Protein AF-A0A8B6HGL7-F1 (afdb_monomer)

Sequence (159 aa):
MIKRLKWQWTLYNISVGSAPIVAILYWVIAYDGTGYNFINVNTHGVNAAFILLDTFITRMPVRLLHVYQSSLLGFTYVIFTIIYWSFGGLNQFGQPYIYTVLNYGQSPKKAFIYVMAICFIVCPLIHSFVFFLYRFRVFIHRYLTTMDKREALVHNRDK

Mean predicted aligned error: 4.55 Å

Organism: Mytilus galloprovincialis (NCBI:txid29158)

Solvent-accessible surface area (backbone atoms only — not comparable to full-atom values): 8810 Å² total; per-residue (Å²): 131,61,72,68,60,54,53,54,47,51,53,47,44,25,47,58,35,36,36,52,52,53,22,48,48,37,70,74,69,65,56,82,81,75,77,87,50,70,67,58,45,44,70,21,53,51,45,23,50,51,44,56,50,45,53,69,73,50,90,74,83,70,58,74,90,48,46,59,54,21,43,50,54,51,50,54,49,51,54,46,53,54,52,42,41,77,74,70,38,57,30,101,82,72,40,72,28,85,43,82,71,52,23,50,86,82,36,48,69,56,23,51,52,51,52,51,45,41,60,71,45,49,41,50,51,52,29,47,51,51,31,50,53,37,50,49,48,54,48,52,53,54,52,51,57,50,49,56,53,50,54,54,54,51,60,63,69,80,105

InterPro domains:
  IPR049352 Rolling stone [PF21534] (4-144)

Secondary structure (DSSP, 8-state):
--HHHHHHHHHHHHHHHHHHHHHHIIIIII--S----HHHIIIIIIHHHHHHHHHHHS-PPP-GGGHHHHHHHHHHHHHHHHHHHHTT---TTS-S-SSGGG-TTT-HHHHHHHHHHIIIIIHHHHHHHHHHHHHHHHHHHHHHHHHHHHHHHHHTT--

Foldseek 3Di:
DPPVVVVVLLVLQLQLLAQQLQLCCCVPPVDPVPDDDPCNCCSRVVSNVVSLVCLLVDPRAQDLVSLVSNLVVLVVVLVVQVVCLVVQHADPVRHSGPGPQCPCVVCVPSNVVVNCCCNPPVSSVSSVVSNVSNVVSVVVVVVVVVVVVVVVVVVVVVD

Structure (mmCIF, N/CA/C/O backbone):
data_AF-A0A8B6HGL7-F1
#
_entry.id   AF-A0A8B6HGL7-F1
#
loop_
_atom_site.group_PDB
_atom_site.id
_atom_site.type_symbol
_atom_site.label_atom_id
_atom_site.label_alt_id
_atom_site.label_comp_id
_atom_site.label_asym_id
_atom_site.label_entity_id
_atom_site.label_seq_id
_atom_site.pdbx_PDB_ins_code
_atom_site.Cartn_x
_atom_site.Cartn_y
_atom_site.Cartn_z
_atom_site.occupancy
_atom_site.B_iso_or_equiv
_atom_site.auth_seq_id
_atom_site.auth_comp_id
_atom_site.auth_asym_id
_atom_site.auth_atom_id
_atom_site.pdbx_PDB_model_num
ATOM 1 N N . MET A 1 1 ? 2.541 -18.265 -20.364 1.00 59.59 1 MET A N 1
ATOM 2 C CA . MET A 1 1 ? 3.182 -17.899 -19.076 1.00 59.59 1 MET A CA 1
ATOM 3 C C . MET A 1 1 ? 3.006 -19.054 -18.100 1.00 59.59 1 MET A C 1
ATOM 5 O O . MET A 1 1 ? 1.869 -19.430 -17.831 1.00 59.59 1 MET A O 1
ATOM 9 N N . ILE A 1 2 ? 4.111 -19.638 -17.631 1.00 79.88 2 ILE A N 1
ATOM 10 C CA . ILE A 1 2 ? 4.143 -20.784 -16.704 1.00 79.88 2 ILE A CA 1
ATOM 11 C C . ILE A 1 2 ? 3.329 -20.453 -15.438 1.00 79.88 2 ILE A C 1
ATOM 13 O O . ILE A 1 2 ? 3.438 -19.344 -14.918 1.00 79.88 2 ILE A O 1
ATOM 17 N N . LYS A 1 3 ? 2.513 -21.391 -14.930 1.00 75.75 3 LYS A N 1
ATOM 18 C CA . LYS A 1 3 ? 1.590 -21.185 -13.787 1.00 75.75 3 LYS A CA 1
ATOM 19 C C . LYS A 1 3 ? 2.270 -20.559 -12.556 1.00 75.75 3 LYS A C 1
ATOM 21 O O . LYS A 1 3 ? 1.681 -19.700 -11.910 1.00 75.75 3 LYS A O 1
ATOM 26 N N . ARG A 1 4 ? 3.527 -20.929 -12.281 1.00 81.94 4 ARG A N 1
ATOM 27 C CA . ARG A 1 4 ? 4.348 -20.376 -11.184 1.00 81.94 4 ARG A CA 1
ATOM 28 C C . ARG A 1 4 ? 4.595 -18.867 -11.318 1.00 81.94 4 ARG A C 1
ATOM 30 O O . ARG A 1 4 ? 4.466 -18.144 -10.340 1.00 81.94 4 ARG A O 1
ATOM 37 N N . LEU A 1 5 ? 4.847 -18.382 -12.536 1.00 88.25 5 LEU A N 1
ATOM 38 C CA . LEU A 1 5 ? 5.078 -16.956 -12.800 1.00 88.25 5 LEU A CA 1
ATOM 39 C C . LEU A 1 5 ? 3.816 -16.114 -12.576 1.00 88.25 5 LEU A C 1
ATOM 41 O O . LEU A 1 5 ? 3.917 -14.966 -12.159 1.00 88.25 5 LEU A O 1
ATOM 45 N N . LYS A 1 6 ? 2.626 -16.685 -12.813 1.00 89.12 6 LYS A N 1
ATOM 46 C CA . LYS A 1 6 ? 1.355 -15.999 -12.533 1.00 89.12 6 LYS A CA 1
ATOM 47 C C . LYS A 1 6 ? 1.168 -15.776 -11.034 1.00 89.12 6 LYS A C 1
ATOM 49 O O . LYS A 1 6 ? 0.856 -14.665 -10.633 1.00 89.12 6 LYS A O 1
ATOM 54 N N . TRP A 1 7 ? 1.420 -16.803 -10.222 1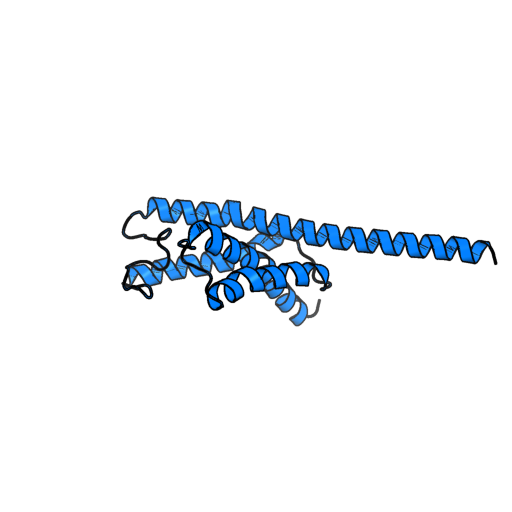.00 93.62 7 TRP A N 1
ATOM 55 C CA . TRP A 1 7 ? 1.332 -16.691 -8.764 1.00 93.62 7 TRP A CA 1
ATOM 56 C C . TRP A 1 7 ? 2.356 -15.722 -8.190 1.00 93.62 7 TRP A C 1
ATOM 58 O O . TRP A 1 7 ? 1.986 -14.852 -7.409 1.00 93.62 7 TRP A O 1
ATOM 68 N N . GLN A 1 8 ? 3.613 -15.811 -8.631 1.00 94.56 8 GLN A N 1
ATOM 69 C CA . GLN A 1 8 ? 4.646 -14.856 -8.231 1.00 94.56 8 GLN A CA 1
ATOM 70 C C . GLN A 1 8 ? 4.241 -13.418 -8.573 1.00 94.56 8 GLN A C 1
ATOM 72 O O . GLN A 1 8 ? 4.434 -12.514 -7.769 1.00 94.56 8 GLN A O 1
ATOM 77 N N . TRP A 1 9 ? 3.643 -13.201 -9.745 1.00 95.31 9 TRP A N 1
ATOM 78 C CA . TRP A 1 9 ? 3.180 -11.878 -10.143 1.00 95.31 9 TRP A CA 1
ATOM 79 C C . TRP A 1 9 ? 1.994 -11.375 -9.330 1.00 95.31 9 TRP A C 1
ATOM 81 O O . TRP A 1 9 ? 1.982 -10.208 -8.950 1.00 95.31 9 TRP A O 1
ATOM 91 N N . THR A 1 10 ? 1.029 -12.238 -9.021 1.00 95.31 10 THR A N 1
ATOM 92 C CA . THR A 1 10 ? -0.075 -11.883 -8.127 1.00 95.31 10 THR A CA 1
ATOM 93 C C . THR A 1 10 ? 0.437 -11.512 -6.738 1.00 95.31 10 THR A C 1
ATOM 95 O O . THR A 1 10 ? 0.060 -10.467 -6.223 1.00 95.31 10 THR A O 1
ATOM 98 N N . LEU A 1 11 ? 1.336 -12.312 -6.157 1.00 95.19 11 LEU A N 1
ATOM 99 C CA . LEU A 1 11 ? 1.936 -12.007 -4.855 1.00 95.19 11 LEU A CA 1
ATOM 100 C C . LEU A 1 11 ? 2.713 -10.689 -4.892 1.00 95.19 11 LEU A C 1
ATOM 102 O O . LEU A 1 11 ? 2.521 -9.849 -4.023 1.00 95.19 11 LEU A O 1
ATOM 106 N N . TYR A 1 12 ? 3.503 -10.466 -5.944 1.00 95.81 12 TYR A N 1
ATOM 107 C CA . TYR A 1 12 ? 4.205 -9.204 -6.156 1.00 95.81 12 TYR A CA 1
ATOM 108 C C . TYR A 1 12 ? 3.242 -8.010 -6.214 1.00 95.81 12 TYR A C 1
ATOM 110 O O . TYR A 1 12 ? 3.440 -7.036 -5.497 1.00 95.81 12 TYR A O 1
ATOM 118 N N . ASN A 1 13 ? 2.169 -8.090 -7.009 1.00 96.00 13 ASN A N 1
ATOM 119 C CA . ASN A 1 13 ? 1.159 -7.029 -7.099 1.00 96.00 13 ASN A CA 1
ATOM 120 C C . ASN A 1 13 ? 0.471 -6.763 -5.748 1.00 96.00 13 ASN A C 1
ATOM 122 O O . ASN A 1 13 ? 0.191 -5.611 -5.423 1.00 96.00 13 ASN A O 1
ATOM 126 N N . ILE A 1 14 ? 0.207 -7.812 -4.960 1.00 95.94 14 ILE A N 1
ATOM 127 C CA . ILE A 1 14 ? -0.326 -7.668 -3.601 1.00 95.94 14 ILE A CA 1
ATOM 128 C C . ILE A 1 14 ? 0.680 -6.916 -2.729 1.00 95.94 14 ILE A C 1
ATOM 130 O O . ILE A 1 14 ? 0.288 -5.944 -2.094 1.00 95.94 14 ILE A O 1
ATOM 134 N N . SER A 1 15 ? 1.956 -7.311 -2.728 1.00 95.81 15 SER A N 1
ATOM 135 C CA . SER A 1 15 ? 3.008 -6.679 -1.922 1.00 95.81 15 SER A CA 1
ATOM 136 C C . SER A 1 15 ? 3.228 -5.210 -2.285 1.00 95.81 15 SER A C 1
ATOM 138 O O . SER A 1 15 ? 3.203 -4.358 -1.399 1.00 95.81 15 SER A O 1
ATOM 140 N N . VAL A 1 16 ? 3.380 -4.892 -3.578 1.00 95.50 16 VAL A N 1
ATOM 141 C CA . VAL A 1 16 ? 3.551 -3.501 -4.040 1.00 95.50 16 VAL A CA 1
ATOM 142 C C . VAL A 1 16 ? 2.328 -2.636 -3.774 1.00 95.50 16 VAL A C 1
ATOM 144 O O . VAL A 1 16 ? 2.462 -1.440 -3.528 1.00 95.50 16 VAL A O 1
ATOM 147 N N . GLY A 1 17 ? 1.141 -3.242 -3.790 1.00 93.25 17 GLY A N 1
ATOM 148 C CA . GLY A 1 17 ? -0.102 -2.555 -3.490 1.00 93.25 17 GLY A CA 1
ATOM 149 C C . GLY A 1 17 ? -0.390 -2.420 -1.996 1.00 93.25 17 GLY A C 1
ATOM 15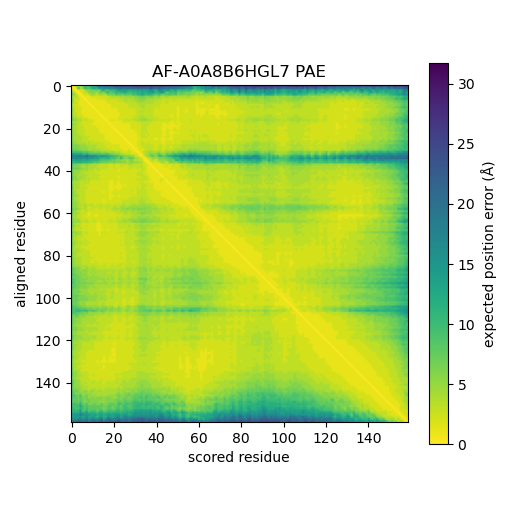0 O O . GLY A 1 17 ? -1.144 -1.528 -1.643 1.00 93.25 17 GLY A O 1
ATOM 151 N N . SER A 1 18 ? 0.156 -3.265 -1.114 1.00 94.94 18 SER A N 1
ATOM 152 C CA . SER A 1 18 ? -0.203 -3.281 0.314 1.00 94.94 18 SER A CA 1
ATOM 153 C C . SER A 1 18 ? 0.863 -2.688 1.233 1.00 94.94 18 SER A C 1
ATOM 155 O O . SER A 1 18 ? 0.506 -1.950 2.148 1.00 94.94 18 SER A O 1
ATOM 157 N N . ALA A 1 19 ? 2.155 -2.943 1.003 1.00 96.62 19 ALA A N 1
ATOM 158 C CA . ALA A 1 19 ? 3.203 -2.525 1.939 1.00 96.62 19 ALA A CA 1
ATOM 159 C C . ALA A 1 19 ? 3.284 -0.994 2.116 1.00 96.62 19 ALA A C 1
ATOM 161 O O . ALA A 1 19 ? 3.277 -0.540 3.263 1.00 96.62 19 ALA A O 1
ATOM 162 N N . PRO A 1 20 ? 3.261 -0.168 1.046 1.00 96.56 20 PRO A N 1
ATOM 163 C CA . PRO A 1 20 ? 3.261 1.284 1.212 1.00 96.56 20 PRO A CA 1
ATOM 164 C C . PRO A 1 20 ? 1.965 1.803 1.854 1.00 96.56 20 PRO A C 1
ATOM 166 O O . PRO A 1 20 ? 2.005 2.755 2.628 1.00 96.56 20 PRO A O 1
ATOM 169 N N . ILE A 1 21 ? 0.821 1.156 1.588 1.00 95.12 21 ILE A N 1
ATOM 170 C CA . ILE A 1 21 ? -0.461 1.510 2.217 1.00 95.12 21 ILE A CA 1
ATOM 171 C C . ILE A 1 21 ? -0.389 1.268 3.719 1.00 95.12 21 ILE A C 1
ATOM 173 O O . ILE A 1 21 ? -0.675 2.175 4.490 1.00 95.12 21 ILE A O 1
ATOM 177 N N . VAL A 1 22 ? 0.020 0.071 4.145 1.00 94.25 22 VAL A N 1
ATOM 178 C CA . VAL A 1 22 ? 0.123 -0.284 5.566 1.00 94.25 22 VAL A CA 1
ATOM 179 C C . VAL A 1 22 ? 1.112 0.633 6.287 1.00 94.25 22 VAL A C 1
ATOM 181 O O . VAL A 1 22 ? 0.854 1.023 7.423 1.00 94.25 22 VAL A O 1
ATOM 184 N N . ALA A 1 23 ? 2.202 1.033 5.628 1.00 96.12 23 ALA A N 1
ATOM 185 C CA . ALA A 1 23 ? 3.125 2.013 6.184 1.00 96.12 23 ALA A CA 1
ATOM 186 C C . ALA A 1 23 ? 2.460 3.377 6.412 1.00 96.12 23 ALA A C 1
ATOM 188 O O . ALA A 1 23 ? 2.572 3.931 7.502 1.00 96.12 23 ALA A O 1
ATOM 189 N N . ILE A 1 24 ? 1.727 3.894 5.423 1.00 94.56 24 ILE A N 1
ATOM 190 C CA . ILE A 1 24 ? 1.001 5.165 5.547 1.00 94.56 24 ILE A CA 1
ATOM 191 C C . ILE A 1 24 ? -0.075 5.073 6.628 1.00 94.56 24 ILE A C 1
ATOM 193 O O . ILE A 1 24 ? -0.154 5.952 7.478 1.00 94.56 24 ILE A O 1
ATOM 197 N N . LEU A 1 25 ? -0.880 4.007 6.638 1.00 93.00 25 LEU A N 1
ATOM 198 C CA . LEU A 1 25 ? -1.916 3.812 7.652 1.00 93.00 25 LEU A CA 1
ATOM 199 C C . LEU A 1 25 ? -1.312 3.779 9.057 1.00 93.00 25 LEU A C 1
ATOM 201 O O . LEU A 1 25 ? -1.849 4.409 9.963 1.00 93.00 25 LEU A O 1
ATOM 205 N N . TYR A 1 26 ? -0.177 3.106 9.239 1.00 93.19 26 TYR A N 1
ATOM 206 C CA . TYR A 1 26 ? 0.502 3.119 10.525 1.00 93.19 26 TYR A CA 1
ATOM 207 C C . TYR A 1 26 ? 0.982 4.529 10.894 1.00 93.19 26 TYR A C 1
ATOM 209 O O . TYR A 1 26 ? 0.525 5.078 11.889 1.00 93.19 26 TYR A O 1
ATOM 217 N N . TRP A 1 27 ? 1.844 5.148 10.082 1.00 93.50 27 TRP A N 1
ATOM 218 C CA . TRP A 1 27 ? 2.499 6.411 10.448 1.00 93.50 27 TRP A CA 1
ATOM 219 C C . TRP A 1 27 ? 1.563 7.624 10.486 1.00 93.50 27 TRP A C 1
ATOM 221 O O . TRP A 1 27 ? 1.848 8.573 11.209 1.00 93.50 27 TRP A O 1
ATOM 231 N N . VAL A 1 28 ? 0.466 7.609 9.723 1.00 92.69 28 VAL A N 1
ATOM 232 C CA . VAL A 1 28 ? -0.486 8.731 9.648 1.00 92.69 28 VAL A CA 1
ATOM 233 C C . VAL A 1 28 ? -1.678 8.546 10.585 1.00 92.69 28 VAL A C 1
ATOM 235 O O . VAL A 1 28 ? -2.207 9.537 11.080 1.00 92.69 28 VAL A O 1
ATOM 238 N N . ILE A 1 29 ? -2.136 7.309 10.806 1.00 90.38 29 ILE A N 1
ATOM 239 C CA . ILE A 1 29 ? -3.395 7.051 11.523 1.00 90.38 29 ILE A CA 1
ATOM 240 C C . ILE A 1 29 ? -3.168 6.374 12.875 1.00 90.38 29 ILE A C 1
ATOM 242 O O . ILE A 1 29 ? -3.818 6.750 13.846 1.00 90.38 29 ILE A O 1
ATOM 246 N N . ALA A 1 30 ? -2.310 5.354 12.941 1.00 89.19 30 ALA A N 1
ATOM 247 C CA . ALA A 1 30 ? -2.171 4.533 14.146 1.00 89.19 30 ALA A CA 1
ATOM 248 C C . ALA A 1 30 ? -1.016 4.951 15.067 1.00 89.19 30 ALA A C 1
ATOM 250 O O . ALA A 1 30 ? -1.047 4.613 16.247 1.00 89.19 30 ALA A O 1
ATOM 251 N N . TYR A 1 31 ? -0.004 5.649 14.552 1.00 90.56 31 TYR A N 1
ATOM 252 C CA . TYR A 1 31 ? 1.134 6.096 15.343 1.00 90.56 31 TYR A CA 1
ATOM 253 C C . TYR A 1 31 ? 0.687 7.122 16.387 1.00 90.56 31 TYR A C 1
ATOM 255 O O . TYR A 1 31 ? 0.090 8.146 16.064 1.00 90.56 31 TYR A O 1
ATOM 263 N N . ASP A 1 32 ? 0.997 6.838 17.646 1.00 85.75 32 ASP A N 1
ATOM 264 C CA . ASP A 1 32 ? 0.583 7.627 18.808 1.00 85.75 32 ASP A CA 1
ATOM 265 C C . ASP A 1 32 ? 1.583 8.734 19.183 1.00 85.75 32 ASP A C 1
ATOM 267 O O . ASP A 1 32 ? 1.397 9.433 20.177 1.00 85.75 32 ASP A O 1
ATOM 271 N N . GLY A 1 33 ? 2.650 8.912 18.396 1.00 84.06 33 GLY A N 1
ATOM 272 C CA . GLY A 1 33 ? 3.702 9.889 18.679 1.00 84.06 33 GLY A CA 1
ATOM 273 C C . GLY A 1 33 ? 4.726 9.427 19.719 1.00 84.06 33 GLY A C 1
ATOM 274 O O . GLY A 1 33 ? 5.679 10.161 19.987 1.00 84.06 33 GLY A O 1
ATOM 275 N N . THR A 1 34 ? 4.565 8.236 20.305 1.00 80.25 34 THR A N 1
ATOM 276 C CA . THR A 1 34 ? 5.404 7.770 21.413 1.00 80.25 34 THR A CA 1
ATOM 277 C C . THR A 1 34 ? 6.620 6.990 20.919 1.00 80.25 34 THR A C 1
ATOM 279 O O . THR A 1 34 ? 6.614 5.772 20.784 1.00 80.25 34 THR A O 1
ATOM 282 N N . GLY A 1 35 ? 7.719 7.706 20.675 1.00 82.56 35 GLY A N 1
ATOM 283 C CA . GLY A 1 35 ? 9.019 7.106 20.360 1.00 82.56 35 GLY A CA 1
ATOM 284 C C . GLY A 1 35 ? 9.038 6.178 19.133 1.00 82.56 35 GLY A C 1
ATOM 285 O O . GLY A 1 35 ? 8.042 5.897 18.475 1.00 82.56 35 GLY A O 1
ATOM 286 N N . TYR A 1 36 ? 10.223 5.675 18.796 1.00 86.12 36 TYR A N 1
ATOM 287 C CA . TYR A 1 36 ? 10.388 4.751 17.675 1.00 86.12 36 TYR A CA 1
ATOM 288 C C . TYR A 1 36 ? 10.700 3.355 18.199 1.00 86.12 36 TYR A C 1
ATOM 290 O O . TYR A 1 36 ? 11.762 3.116 18.770 1.00 86.12 36 TYR A O 1
ATOM 298 N N . ASN A 1 37 ? 9.781 2.417 17.980 1.00 88.88 37 ASN A N 1
ATOM 299 C CA . ASN A 1 37 ? 10.021 1.005 18.247 1.00 88.88 37 ASN A CA 1
ATOM 300 C C . ASN A 1 37 ? 10.581 0.323 16.989 1.00 88.88 37 ASN A C 1
ATOM 302 O O . ASN A 1 37 ? 10.030 0.487 15.897 1.00 88.88 37 ASN A O 1
ATOM 306 N N . PHE A 1 38 ? 11.639 -0.481 17.145 1.00 92.44 38 PHE A N 1
ATOM 307 C CA . PHE A 1 38 ? 12.248 -1.248 16.054 1.00 92.44 38 PHE A CA 1
ATOM 308 C C . PHE A 1 38 ? 11.228 -2.089 15.272 1.00 92.44 38 PHE A C 1
ATOM 310 O O . PHE A 1 38 ? 11.254 -2.088 14.044 1.00 92.44 38 PHE A O 1
ATOM 317 N N . ILE A 1 39 ? 10.298 -2.760 15.959 1.00 91.75 39 ILE A N 1
ATOM 318 C CA . ILE A 1 39 ? 9.262 -3.593 15.333 1.00 91.75 39 ILE A CA 1
ATOM 319 C C . ILE A 1 39 ? 8.387 -2.744 14.412 1.00 91.75 39 ILE A C 1
ATOM 321 O O . ILE A 1 39 ? 8.132 -3.144 13.277 1.00 91.75 39 ILE A O 1
ATOM 325 N N . ASN A 1 40 ? 7.984 -1.556 14.858 1.00 91.31 40 ASN A N 1
ATOM 326 C CA . ASN A 1 40 ? 7.122 -0.669 14.081 1.00 91.31 40 ASN A CA 1
ATOM 327 C C . ASN A 1 40 ? 7.874 -0.085 12.877 1.00 91.31 40 ASN A C 1
ATOM 329 O O . ASN A 1 40 ? 7.370 -0.103 11.753 1.00 91.31 40 ASN A O 1
ATOM 333 N N . VAL A 1 41 ? 9.118 0.357 13.081 1.00 94.44 41 VAL A N 1
ATOM 334 C CA . VAL A 1 41 ? 9.975 0.859 11.996 1.00 94.44 41 VAL A CA 1
ATOM 335 C C . VAL A 1 41 ? 10.234 -0.224 10.952 1.00 94.44 41 VAL A C 1
ATOM 337 O O . VAL A 1 41 ? 10.108 0.040 9.756 1.00 94.44 41 VAL A O 1
ATOM 340 N N . ASN A 1 42 ? 10.536 -1.448 11.382 1.00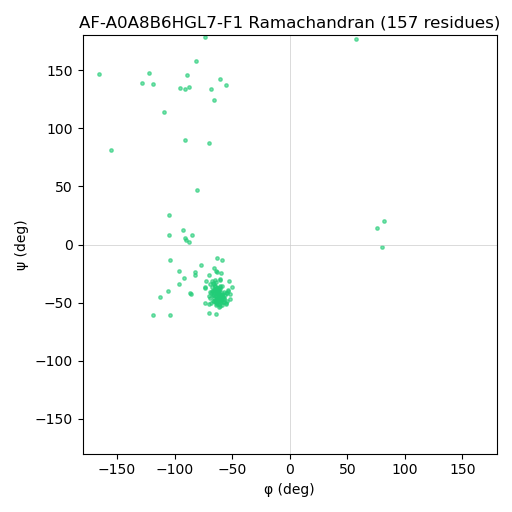 95.62 42 ASN A N 1
ATOM 341 C CA . ASN A 1 42 ? 10.810 -2.558 10.481 1.00 95.62 42 ASN A CA 1
ATOM 342 C C . ASN A 1 42 ? 9.553 -2.999 9.707 1.00 95.62 42 ASN A C 1
ATOM 344 O O . ASN A 1 42 ? 9.563 -3.077 8.479 1.00 95.62 42 ASN A O 1
ATOM 348 N N . THR A 1 43 ? 8.448 -3.234 10.421 1.00 92.69 43 THR A N 1
ATOM 349 C CA . THR A 1 43 ? 7.197 -3.770 9.852 1.00 92.69 43 THR A CA 1
ATOM 350 C C . THR A 1 43 ? 6.541 -2.806 8.865 1.00 92.69 43 THR A C 1
ATOM 352 O O . THR A 1 43 ? 5.949 -3.245 7.875 1.00 92.69 43 THR A O 1
ATOM 355 N N . HIS A 1 44 ? 6.663 -1.499 9.110 1.00 94.56 44 HIS A N 1
ATOM 356 C CA . HIS A 1 44 ? 6.020 -0.464 8.305 1.00 94.56 44 HIS A CA 1
ATOM 357 C C . HIS A 1 44 ? 7.014 0.239 7.376 1.00 94.56 44 HIS A C 1
ATOM 359 O O . HIS A 1 44 ? 6.871 0.173 6.157 1.00 94.56 44 HIS A O 1
ATOM 365 N N . GLY A 1 45 ? 8.038 0.890 7.932 1.00 95.00 45 GLY A N 1
ATOM 366 C CA . GLY A 1 45 ? 8.981 1.709 7.167 1.00 95.00 45 GLY A CA 1
ATOM 367 C C . GLY A 1 45 ? 9.908 0.887 6.272 1.00 95.00 45 GLY A C 1
ATOM 368 O O . GLY A 1 45 ? 9.898 1.050 5.052 1.00 95.00 45 GLY A O 1
ATOM 369 N N . VAL A 1 46 ? 10.685 -0.020 6.871 1.00 96.62 46 VAL A N 1
ATOM 370 C CA . VAL A 1 46 ? 11.678 -0.833 6.145 1.00 96.62 46 VAL A CA 1
ATOM 371 C C . VAL A 1 46 ? 10.998 -1.745 5.122 1.00 96.62 46 VAL A C 1
ATOM 373 O O . VAL A 1 46 ? 11.444 -1.823 3.980 1.00 96.62 46 VAL A O 1
ATOM 376 N N . ASN A 1 47 ? 9.876 -2.369 5.486 1.00 96.38 47 ASN A N 1
ATOM 377 C CA . ASN A 1 47 ? 9.058 -3.167 4.571 1.00 96.38 47 ASN A CA 1
ATOM 378 C C . ASN A 1 47 ? 8.617 -2.372 3.324 1.00 96.38 47 ASN A C 1
ATOM 380 O O . ASN A 1 47 ? 8.857 -2.801 2.195 1.00 96.38 47 ASN A O 1
ATOM 384 N N . ALA A 1 48 ? 8.034 -1.180 3.504 1.00 97.00 48 ALA A N 1
ATOM 385 C CA . ALA A 1 48 ? 7.638 -0.343 2.373 1.00 97.00 48 ALA A CA 1
ATOM 386 C C . ALA A 1 48 ? 8.843 0.083 1.521 1.00 97.00 48 ALA A C 1
ATOM 388 O O . ALA A 1 48 ? 8.766 0.027 0.294 1.00 97.00 48 ALA A O 1
ATOM 389 N N . ALA A 1 49 ? 9.967 0.445 2.147 1.00 96.94 49 ALA A N 1
ATOM 390 C CA . ALA A 1 49 ? 11.193 0.794 1.434 1.00 96.94 49 ALA A CA 1
ATOM 391 C C . ALA A 1 49 ? 11.706 -0.371 0.573 1.00 96.94 49 ALA A C 1
ATOM 393 O O . ALA A 1 49 ? 12.006 -0.169 -0.605 1.00 96.94 49 ALA A O 1
ATOM 394 N N . PHE A 1 50 ? 11.738 -1.594 1.111 1.00 96.62 50 PHE A N 1
ATOM 395 C CA . PHE A 1 50 ? 12.139 -2.777 0.349 1.00 96.62 50 PHE A CA 1
ATOM 396 C C . PHE A 1 50 ? 11.246 -3.015 -0.863 1.00 96.62 50 PHE A C 1
ATOM 398 O O . PHE A 1 50 ? 11.757 -3.265 -1.948 1.00 96.62 50 PHE A O 1
ATOM 405 N N . ILE A 1 51 ? 9.931 -2.882 -0.715 1.00 96.25 51 ILE A N 1
ATOM 406 C CA . ILE A 1 51 ? 8.985 -3.077 -1.818 1.00 96.25 51 ILE A CA 1
ATOM 407 C C . ILE A 1 51 ? 9.115 -1.991 -2.901 1.00 96.25 51 ILE A C 1
ATOM 409 O O . ILE A 1 51 ? 9.014 -2.278 -4.102 1.00 96.25 51 ILE A O 1
ATOM 413 N N . LEU A 1 52 ? 9.389 -0.744 -2.508 1.00 95.81 52 LEU A N 1
ATOM 414 C CA . LEU A 1 52 ? 9.677 0.328 -3.462 1.00 95.81 52 LEU A CA 1
ATOM 415 C C . LEU A 1 52 ? 10.995 0.071 -4.204 1.00 95.81 52 LEU A C 1
ATOM 417 O O . LEU A 1 52 ? 11.026 0.199 -5.425 1.00 95.81 52 LEU A O 1
ATOM 421 N N . LEU A 1 53 ? 12.051 -0.367 -3.511 1.00 96.75 53 LEU A N 1
ATOM 422 C CA . LEU A 1 53 ? 13.328 -0.750 -4.128 1.00 96.75 53 LEU A CA 1
ATOM 423 C C . LEU A 1 53 ? 13.184 -1.964 -5.057 1.00 96.75 53 LEU A C 1
ATOM 425 O O . LEU A 1 53 ? 13.714 -1.961 -6.168 1.00 96.75 53 LEU A O 1
ATOM 429 N N . ASP A 1 54 ? 12.408 -2.969 -4.657 1.00 95.56 54 ASP A N 1
ATOM 430 C CA . ASP A 1 54 ? 12.120 -4.161 -5.459 1.00 95.56 54 ASP A CA 1
ATOM 431 C C . ASP A 1 54 ? 11.423 -3.799 -6.784 1.00 95.56 54 ASP A C 1
ATOM 433 O O . ASP A 1 54 ? 11.666 -4.401 -7.836 1.00 95.56 54 ASP A O 1
ATOM 437 N N . THR A 1 55 ? 10.635 -2.717 -6.780 1.00 95.94 55 THR A N 1
ATOM 438 C CA . THR A 1 55 ? 10.045 -2.143 -7.998 1.00 95.94 55 THR A CA 1
ATOM 439 C C . THR A 1 55 ? 11.098 -1.605 -8.970 1.00 95.94 55 THR A C 1
ATOM 441 O O . THR A 1 55 ? 10.825 -1.561 -10.165 1.00 95.94 55 THR A O 1
ATOM 444 N N . PHE A 1 56 ? 12.312 -1.265 -8.536 1.00 95.94 56 PHE A N 1
ATOM 445 C CA . PHE A 1 56 ? 13.414 -0.871 -9.427 1.00 95.94 56 PHE A CA 1
ATOM 446 C C . PHE A 1 56 ? 14.303 -2.041 -9.858 1.00 95.94 56 PHE A C 1
ATOM 448 O O . PHE A 1 56 ? 14.845 -2.012 -10.961 1.00 95.94 56 PHE A O 1
ATOM 455 N N . ILE A 1 57 ? 14.421 -3.076 -9.027 1.00 94.19 57 ILE A N 1
ATOM 456 C CA . ILE A 1 57 ? 15.351 -4.192 -9.246 1.00 94.19 57 ILE A CA 1
ATOM 457 C C . ILE A 1 57 ? 14.723 -5.288 -10.118 1.00 94.19 57 ILE A C 1
ATOM 459 O O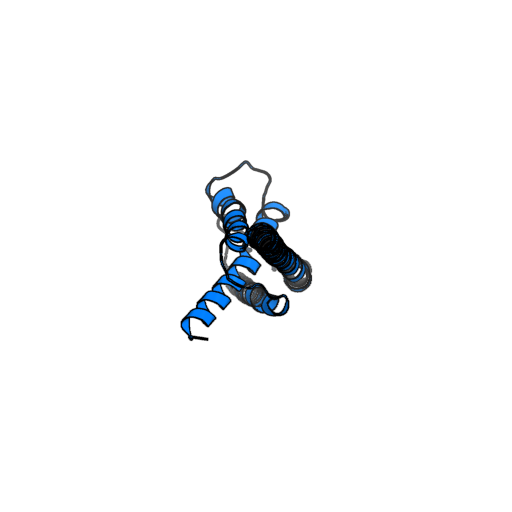 . ILE A 1 57 ? 15.371 -5.838 -11.013 1.00 94.19 57 ILE A O 1
ATOM 463 N N . THR A 1 58 ? 13.452 -5.622 -9.890 1.00 92.69 58 THR A N 1
ATOM 464 C CA . THR A 1 58 ? 12.829 -6.768 -10.564 1.00 92.69 58 THR A CA 1
ATOM 465 C C . THR A 1 58 ? 12.345 -6.432 -11.969 1.00 92.69 58 THR A C 1
ATOM 467 O O . THR A 1 58 ? 12.012 -5.299 -12.309 1.00 92.69 58 THR A O 1
ATOM 470 N N . ARG A 1 59 ? 12.186 -7.457 -12.812 1.00 91.00 59 ARG A N 1
ATOM 471 C CA . ARG A 1 59 ? 11.531 -7.316 -14.126 1.00 91.00 59 ARG A CA 1
ATOM 472 C C . ARG A 1 59 ? 10.005 -7.437 -14.052 1.00 91.00 59 ARG A C 1
ATOM 474 O O . ARG A 1 59 ? 9.351 -7.485 -15.095 1.00 91.00 59 ARG A O 1
ATOM 481 N N . MET A 1 60 ? 9.430 -7.474 -12.849 1.00 93.94 60 MET A N 1
ATOM 482 C CA . MET A 1 60 ? 7.990 -7.633 -12.672 1.00 93.94 60 MET A CA 1
ATOM 483 C C . MET A 1 60 ? 7.257 -6.377 -13.173 1.00 93.94 60 MET A C 1
ATOM 485 O O . MET A 1 60 ? 7.704 -5.254 -12.917 1.00 93.94 60 MET A O 1
ATOM 489 N N . PRO A 1 61 ? 6.175 -6.529 -13.957 1.00 94.94 61 PRO A N 1
ATOM 490 C CA . PRO A 1 61 ? 5.398 -5.395 -14.428 1.00 94.94 61 PRO A CA 1
ATOM 491 C C . PRO A 1 61 ? 4.317 -5.007 -13.418 1.00 94.94 61 PRO A C 1
ATOM 493 O O . PRO A 1 61 ? 3.551 -5.859 -12.974 1.00 94.94 61 PRO A O 1
ATOM 496 N N . VAL A 1 62 ? 4.164 -3.712 -13.155 1.00 96.81 62 VAL A N 1
ATOM 497 C CA . VAL A 1 62 ? 3.003 -3.174 -12.430 1.00 96.81 62 VAL A CA 1
ATOM 498 C C . VAL A 1 62 ? 1.969 -2.702 -13.455 1.00 96.81 62 VAL A C 1
ATOM 500 O O . VAL A 1 62 ? 2.319 -2.057 -14.445 1.00 96.81 62 VAL A O 1
ATOM 503 N N . ARG A 1 63 ? 0.684 -3.029 -13.260 1.00 95.81 63 ARG A N 1
ATOM 504 C CA . ARG A 1 63 ? -0.415 -2.505 -14.099 1.00 95.81 63 ARG A CA 1
ATOM 505 C C . ARG A 1 63 ? -1.510 -1.917 -13.220 1.00 95.81 63 ARG A C 1
ATOM 507 O O . ARG A 1 63 ? -1.875 -2.544 -12.228 1.00 95.81 63 ARG A O 1
ATOM 514 N N . LEU A 1 64 ? -2.071 -0.777 -13.628 1.00 94.62 64 LEU A N 1
ATOM 515 C CA . LEU A 1 64 ? -3.142 -0.087 -12.894 1.00 94.62 64 LEU A CA 1
ATOM 516 C C . LEU A 1 64 ? -4.339 -1.000 -12.607 1.00 94.62 64 LEU A C 1
ATOM 518 O O . LEU A 1 64 ? -4.832 -1.041 -11.486 1.00 94.62 64 LEU A O 1
ATOM 522 N N . LEU A 1 65 ? -4.729 -1.820 -13.587 1.00 94.88 65 LEU A N 1
ATOM 523 C CA . LEU A 1 65 ? -5.853 -2.750 -13.459 1.00 94.88 65 LEU A CA 1
ATOM 524 C C . LEU A 1 65 ? -5.660 -3.835 -12.390 1.00 94.88 65 LEU A C 1
ATOM 526 O O . LEU A 1 65 ? -6.627 -4.511 -12.085 1.00 94.88 65 LEU A O 1
ATOM 530 N N . HIS A 1 66 ? -4.465 -4.027 -11.818 1.00 95.50 66 HIS A N 1
ATOM 531 C CA . HIS A 1 66 ? -4.245 -4.999 -10.736 1.00 95.50 66 HIS A CA 1
ATOM 532 C C . HIS A 1 66 ? -4.431 -4.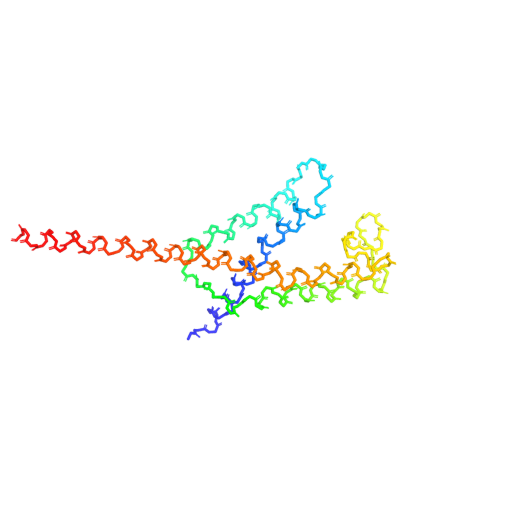428 -9.328 1.00 95.50 66 HIS A C 1
ATOM 534 O O . HIS A 1 66 ? -4.213 -5.162 -8.368 1.00 95.50 66 HIS A O 1
ATOM 540 N N . VAL A 1 67 ? -4.876 -3.173 -9.184 1.00 94.88 67 VAL A N 1
ATOM 541 C CA . VAL A 1 67 ? -5.187 -2.579 -7.869 1.00 94.88 67 VAL A CA 1
ATOM 542 C C . VAL A 1 67 ? -6.155 -3.442 -7.048 1.00 94.88 67 VAL A C 1
ATOM 544 O O . VAL A 1 67 ? -6.036 -3.528 -5.831 1.00 94.88 67 VAL A O 1
ATOM 547 N N . TYR A 1 68 ? -7.069 -4.168 -7.705 1.00 93.75 68 TYR A N 1
ATOM 548 C CA . TYR A 1 68 ? -8.009 -5.052 -7.013 1.00 93.75 68 TYR A CA 1
ATOM 549 C C . TYR A 1 68 ? -7.318 -6.157 -6.199 1.00 93.75 68 TYR A C 1
ATOM 551 O O . TYR A 1 68 ? -7.924 -6.671 -5.266 1.00 93.75 68 TYR A O 1
ATOM 559 N N . GLN A 1 69 ? -6.081 -6.546 -6.536 1.00 94.75 69 GLN A N 1
ATOM 560 C CA . GLN A 1 69 ? -5.385 -7.646 -5.862 1.00 94.75 69 GLN A CA 1
ATOM 561 C C . GLN A 1 69 ? -5.014 -7.264 -4.424 1.00 94.75 69 GLN A C 1
ATOM 563 O O . GLN A 1 69 ? -5.293 -8.029 -3.503 1.00 94.75 69 GLN A O 1
ATOM 568 N N . SER A 1 70 ? -4.463 -6.064 -4.210 1.00 92.25 70 SER A N 1
ATOM 569 C CA . SER A 1 70 ? -4.219 -5.543 -2.861 1.00 92.25 70 SER A CA 1
ATOM 570 C C . SER A 1 70 ? -5.515 -5.107 -2.175 1.00 92.25 70 SER A C 1
ATOM 572 O O . SER A 1 70 ? -5.683 -5.362 -0.982 1.00 92.25 70 SER A O 1
ATOM 574 N N . SER A 1 71 ? -6.478 -4.536 -2.910 1.00 91.69 71 SER A N 1
ATOM 575 C CA . SER A 1 71 ? -7.783 -4.188 -2.332 1.00 91.69 71 SER A CA 1
ATOM 576 C C . SER A 1 71 ? -8.531 -5.413 -1.803 1.00 91.69 71 SER A C 1
ATOM 578 O O . SER A 1 71 ? -9.125 -5.330 -0.734 1.00 91.69 71 SER A O 1
ATOM 580 N N . LEU A 1 72 ? -8.477 -6.561 -2.488 1.00 92.88 72 LEU A N 1
ATOM 581 C CA . LEU A 1 72 ? -9.111 -7.804 -2.034 1.00 92.88 72 LEU A CA 1
ATOM 582 C C . LEU A 1 72 ? -8.502 -8.314 -0.720 1.00 92.88 72 LEU A C 1
ATOM 584 O O . LEU A 1 72 ? -9.239 -8.781 0.150 1.00 92.88 72 LEU A O 1
ATOM 588 N N . LEU A 1 73 ? -7.182 -8.175 -0.546 1.00 91.94 73 LEU A N 1
ATOM 589 C CA . LEU A 1 73 ? -6.523 -8.453 0.732 1.00 91.94 73 LEU A CA 1
ATOM 590 C C . LEU A 1 73 ? -7.071 -7.534 1.835 1.00 91.94 73 LEU A C 1
ATOM 592 O O . LEU A 1 73 ? -7.445 -8.015 2.903 1.00 91.94 73 LEU A O 1
ATOM 596 N N . GLY A 1 74 ? -7.186 -6.233 1.553 1.00 90.88 74 GLY A N 1
ATOM 597 C CA . GLY A 1 74 ? -7.782 -5.261 2.472 1.00 90.88 74 GLY A CA 1
ATOM 598 C C . GLY A 1 74 ? -9.233 -5.590 2.836 1.00 90.88 74 GLY A C 1
ATOM 599 O O . GLY A 1 74 ? -9.580 -5.600 4.013 1.00 90.88 74 GLY A O 1
ATOM 600 N N . PHE A 1 75 ? -10.070 -5.940 1.855 1.00 91.44 75 PHE A N 1
ATOM 601 C CA . PHE A 1 75 ? -11.457 -6.355 2.092 1.00 91.44 75 PHE A CA 1
ATOM 602 C C . PHE A 1 75 ? -11.544 -7.612 2.955 1.00 91.44 75 PHE A C 1
ATOM 604 O O . PHE A 1 75 ? -12.341 -7.658 3.888 1.00 91.44 75 PHE A O 1
ATOM 611 N N . THR A 1 76 ? -10.695 -8.606 2.684 1.00 94.75 76 THR A N 1
ATOM 612 C CA . THR A 1 76 ? -10.621 -9.834 3.490 1.00 94.75 76 THR A CA 1
ATOM 613 C C . THR A 1 76 ? -10.287 -9.503 4.942 1.00 94.75 76 THR A C 1
ATOM 615 O O . THR A 1 76 ? -10.924 -10.015 5.861 1.00 94.75 76 THR A O 1
ATOM 618 N N . TYR A 1 77 ? -9.334 -8.595 5.153 1.00 93.69 77 TYR A N 1
ATOM 619 C CA . TYR A 1 77 ? -8.946 -8.158 6.485 1.00 93.69 77 TYR A CA 1
ATOM 620 C C . TYR A 1 77 ? -10.059 -7.382 7.206 1.00 93.69 77 TYR A C 1
ATOM 622 O O . TYR A 1 77 ? -10.304 -7.632 8.380 1.00 93.69 77 TYR A O 1
ATOM 630 N N . VAL A 1 78 ? -10.793 -6.508 6.512 1.00 93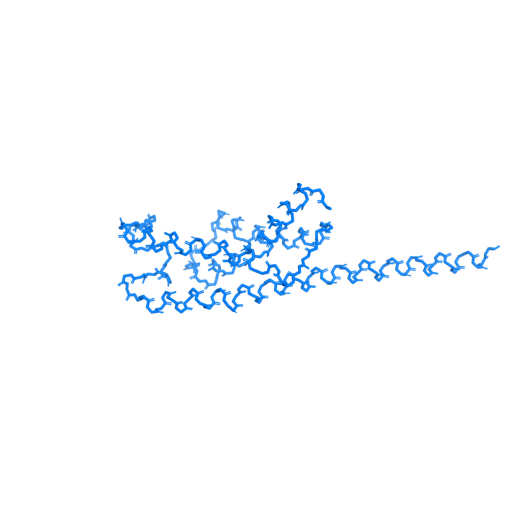.69 78 VAL A N 1
ATOM 631 C CA . VAL A 1 78 ? -11.937 -5.782 7.097 1.00 93.69 78 VAL A CA 1
ATOM 632 C C . VAL A 1 78 ? -13.085 -6.724 7.471 1.00 93.69 78 VAL A C 1
ATOM 634 O O . VAL A 1 78 ? -13.705 -6.561 8.519 1.00 93.69 78 VAL A O 1
ATOM 637 N N . ILE A 1 79 ? -13.373 -7.736 6.648 1.00 95.19 79 ILE A N 1
ATOM 638 C CA . ILE A 1 79 ? -14.364 -8.766 6.999 1.00 95.19 79 ILE A CA 1
ATOM 639 C C . ILE A 1 79 ? -13.923 -9.486 8.274 1.00 95.19 79 ILE A C 1
ATOM 641 O O . ILE A 1 79 ? -14.717 -9.641 9.203 1.00 95.19 79 ILE A O 1
ATOM 645 N N . PHE A 1 80 ? -12.644 -9.863 8.347 1.00 96.56 80 PHE A N 1
ATOM 646 C CA . PHE A 1 80 ? -12.068 -10.437 9.555 1.00 96.56 80 PHE A CA 1
ATOM 647 C C . PHE A 1 80 ? -12.232 -9.506 10.765 1.00 96.56 80 PHE A C 1
ATOM 649 O O . PHE A 1 80 ? -12.673 -9.979 11.807 1.00 96.56 80 PHE A O 1
ATOM 656 N N . THR A 1 81 ? -11.949 -8.202 10.653 1.00 95.19 81 THR A N 1
ATOM 657 C CA . THR A 1 81 ? -12.054 -7.283 11.799 1.00 95.19 81 THR A CA 1
ATOM 658 C C . THR A 1 81 ? -13.488 -7.127 12.300 1.00 95.19 81 THR A C 1
ATOM 660 O O . THR A 1 81 ? -13.692 -7.030 13.508 1.00 95.19 81 THR A O 1
ATOM 663 N N . ILE A 1 82 ? -14.481 -7.139 11.403 1.00 95.12 82 ILE A N 1
ATOM 664 C CA . ILE A 1 82 ? -15.906 -7.104 11.767 1.00 95.12 82 ILE A CA 1
ATOM 665 C C . ILE A 1 82 ? -16.301 -8.381 12.511 1.00 95.12 82 ILE A C 1
ATOM 667 O O . ILE A 1 82 ? -16.908 -8.298 13.578 1.00 95.12 82 ILE A O 1
ATOM 671 N N . ILE A 1 83 ? -15.933 -9.552 11.976 1.00 97.38 83 ILE A N 1
ATOM 672 C CA . ILE A 1 83 ? -16.218 -10.842 12.619 1.00 97.38 83 ILE A CA 1
ATOM 673 C C . ILE A 1 83 ? -15.535 -10.886 13.987 1.00 97.38 83 ILE A C 1
ATOM 675 O O . ILE A 1 83 ? -16.204 -11.085 14.996 1.00 97.38 83 ILE A O 1
ATOM 679 N N . TYR A 1 84 ? -14.232 -10.614 14.043 1.00 97.12 84 TYR A N 1
ATOM 680 C CA . TYR A 1 84 ? -13.448 -10.602 15.277 1.00 97.12 84 TYR A CA 1
ATOM 681 C C . TYR A 1 84 ? -14.082 -9.720 16.360 1.00 97.12 84 TYR A C 1
ATOM 683 O O . TYR A 1 84 ? -14.258 -10.158 17.495 1.00 97.12 84 TYR A O 1
ATOM 691 N N . TRP A 1 85 ? -14.494 -8.505 15.993 1.00 96.25 85 TRP A N 1
ATOM 692 C CA . TRP A 1 85 ? -15.195 -7.594 16.893 1.00 96.25 85 TRP A CA 1
ATOM 693 C C . TRP A 1 85 ? -16.564 -8.133 17.341 1.00 96.25 85 TRP A C 1
ATOM 695 O O . TRP A 1 85 ? -16.874 -8.088 18.529 1.00 96.25 85 TRP A O 1
ATOM 705 N N . SER A 1 86 ? -17.368 -8.684 16.423 1.00 95.69 86 SER A N 1
ATOM 706 C CA . SER A 1 86 ? -18.716 -9.194 16.736 1.00 95.69 86 SER A CA 1
ATOM 707 C C . SER A 1 86 ? -18.720 -10.373 17.717 1.00 95.69 86 SER A C 1
ATOM 709 O O . SER A 1 86 ? -19.701 -10.576 18.427 1.00 95.69 86 SER A O 1
ATOM 711 N N . PHE A 1 87 ? -17.607 -11.109 17.803 1.00 97.62 87 PHE A N 1
ATOM 712 C CA . PHE A 1 87 ? -17.394 -12.192 18.766 1.00 97.62 87 PHE A CA 1
ATOM 713 C C . PHE A 1 87 ? -16.696 -11.729 20.061 1.00 97.62 87 PHE A C 1
ATOM 715 O O . PHE A 1 87 ? -16.256 -12.560 20.851 1.00 97.62 87 PHE A O 1
ATOM 722 N N . GLY A 1 88 ? -16.590 -10.417 20.302 1.00 96.56 88 GLY A N 1
ATOM 723 C CA . GLY A 1 88 ? -16.012 -9.864 21.532 1.00 96.56 88 GLY A CA 1
ATOM 724 C C . GLY A 1 88 ? -14.482 -9.797 21.548 1.00 96.56 88 GLY A C 1
ATOM 725 O O . GLY A 1 88 ? -13.889 -9.716 22.621 1.00 96.56 88 GLY A O 1
ATOM 726 N N . GLY A 1 89 ? -13.829 -9.840 20.383 1.00 96.94 89 GLY A N 1
ATOM 727 C CA . GLY A 1 89 ? -12.377 -9.727 20.273 1.00 96.94 89 GLY A CA 1
ATOM 728 C C . GLY A 1 89 ? -11.827 -8.398 20.813 1.00 96.94 89 GLY A C 1
ATOM 729 O O . GLY A 1 89 ? -12.428 -7.337 20.625 1.00 96.94 89 GLY A O 1
ATOM 730 N N . LEU A 1 90 ? -10.656 -8.458 21.455 1.00 96.75 90 LEU A N 1
ATOM 731 C CA . LEU A 1 90 ? -9.988 -7.327 22.105 1.00 96.75 90 LEU A CA 1
ATOM 732 C C . LEU A 1 90 ? -8.583 -7.114 21.531 1.00 96.75 90 LEU A C 1
ATOM 734 O O . LEU A 1 90 ? -7.898 -8.070 21.178 1.00 96.75 90 LEU A O 1
ATOM 738 N N . ASN A 1 91 ? -8.106 -5.872 21.476 1.00 94.12 91 ASN A N 1
ATOM 739 C CA . ASN A 1 91 ? -6.691 -5.634 21.177 1.00 94.12 91 ASN A CA 1
ATOM 740 C C . ASN A 1 91 ? -5.776 -5.980 22.365 1.00 94.12 91 ASN A C 1
ATOM 742 O O . ASN A 1 91 ? -6.225 -6.335 23.454 1.00 94.12 91 ASN A O 1
ATOM 746 N N . GLN A 1 92 ? -4.467 -5.811 22.166 1.00 89.88 92 GLN A N 1
ATOM 747 C CA . GLN A 1 92 ? -3.433 -6.041 23.184 1.00 89.88 92 GLN A CA 1
ATOM 748 C C . GLN A 1 92 ? -3.578 -5.186 24.459 1.00 89.88 92 GLN A C 1
ATOM 750 O O . GLN A 1 92 ? -2.929 -5.472 25.459 1.00 89.88 92 GLN A O 1
ATOM 755 N N . PHE A 1 93 ? -4.420 -4.149 24.433 1.00 92.75 93 PHE A N 1
ATOM 756 C CA . PHE A 1 93 ? -4.714 -3.272 25.567 1.00 92.75 93 PHE A CA 1
ATOM 757 C C . PHE A 1 93 ? -6.092 -3.552 26.193 1.00 92.75 93 PHE A C 1
ATOM 759 O O . PHE A 1 93 ? -6.557 -2.775 27.023 1.00 92.75 93 PHE A O 1
ATOM 766 N N . GLY A 1 94 ? -6.774 -4.629 25.784 1.00 95.62 94 GLY A N 1
ATOM 767 C CA . GLY A 1 94 ? -8.097 -4.997 26.294 1.00 95.62 94 GLY A CA 1
ATOM 768 C C . GLY A 1 94 ? -9.251 -4.147 25.749 1.00 95.62 94 GLY A C 1
ATOM 769 O O . GLY A 1 94 ? -10.347 -4.178 26.303 1.00 95.62 94 GLY A O 1
ATOM 770 N N . GLN A 1 95 ? -9.034 -3.375 24.682 1.00 95.19 95 GLN A N 1
ATOM 771 C CA . GLN A 1 95 ? -10.060 -2.506 24.101 1.00 95.19 95 GLN A CA 1
ATOM 772 C C . GLN A 1 95 ? -10.876 -3.255 23.033 1.00 95.19 95 GLN A C 1
ATOM 774 O O . GLN A 1 95 ? -10.301 -4.058 22.292 1.00 95.19 95 GLN A O 1
ATOM 779 N N . PRO A 1 96 ? -12.188 -2.973 22.883 1.00 94.88 96 PRO A N 1
ATOM 780 C CA . PRO A 1 96 ? -13.088 -3.700 21.981 1.00 94.88 96 PRO A CA 1
ATOM 781 C C . PRO A 1 96 ? -12.971 -3.237 20.517 1.00 94.88 96 PRO A C 1
ATOM 783 O O . PRO A 1 96 ? -13.965 -2.930 19.860 1.00 94.88 96 PRO A O 1
ATOM 786 N N . TYR A 1 97 ? -11.743 -3.114 20.015 1.00 93.62 97 TYR A N 1
ATOM 787 C CA . TYR A 1 97 ? -11.406 -2.793 18.628 1.00 93.62 97 TYR A CA 1
ATOM 788 C C . TYR A 1 9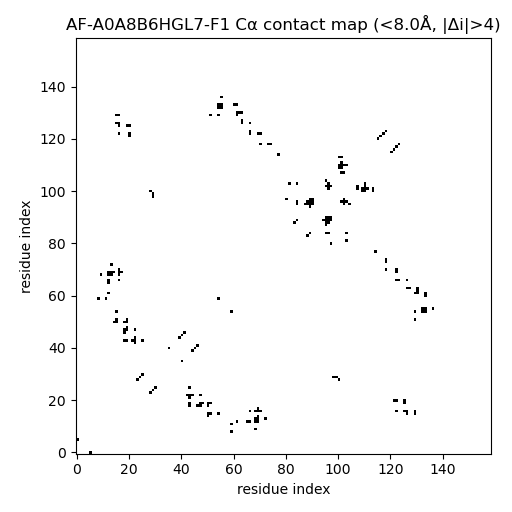7 ? -9.927 -3.088 18.372 1.00 93.62 97 TYR A C 1
ATOM 790 O O . TYR A 1 97 ? -9.096 -2.881 19.248 1.00 93.62 97 TYR A O 1
ATOM 798 N N . ILE A 1 98 ? -9.573 -3.508 17.153 1.00 92.75 98 ILE A N 1
ATOM 799 C CA . ILE A 1 98 ? -8.162 -3.686 16.760 1.00 92.75 98 ILE A CA 1
ATOM 800 C C . ILE A 1 98 ? -7.503 -2.319 16.542 1.00 92.75 98 ILE A C 1
ATOM 802 O O . ILE A 1 98 ? -6.465 -2.024 17.126 1.00 92.75 98 ILE A O 1
ATOM 806 N N . TYR A 1 99 ? -8.150 -1.467 15.743 1.00 89.38 99 TYR A N 1
ATOM 807 C CA . TYR A 1 99 ? -7.737 -0.088 15.490 1.00 89.38 99 TYR A CA 1
ATOM 808 C C . TYR A 1 99 ? -8.825 0.864 15.963 1.00 89.38 99 TYR A C 1
ATOM 810 O O . TYR A 1 99 ? -10.003 0.639 15.687 1.00 89.38 99 TYR A O 1
ATOM 818 N N . THR A 1 100 ? -8.435 1.956 16.614 1.00 91.00 100 THR A N 1
ATOM 819 C CA . THR A 1 100 ? -9.352 2.996 17.114 1.00 91.00 100 THR A CA 1
ATOM 820 C C . THR A 1 100 ? -10.274 3.533 16.015 1.00 91.00 100 THR A C 1
ATOM 822 O O . THR A 1 100 ? -11.472 3.699 16.234 1.00 91.00 100 THR A O 1
ATOM 825 N N . VAL A 1 101 ? -9.752 3.726 14.798 1.00 90.75 101 VAL A N 1
ATOM 826 C CA . VAL A 1 101 ? -10.534 4.169 13.626 1.00 90.75 101 VAL A CA 1
ATOM 827 C C . VAL A 1 101 ? -11.578 3.157 13.148 1.00 90.75 101 VAL A C 1
ATOM 829 O O . VAL A 1 101 ? -12.538 3.538 12.479 1.00 90.75 101 VAL A O 1
ATOM 832 N N . LEU A 1 102 ? -11.420 1.883 13.513 1.00 93.44 102 LEU A N 1
ATOM 833 C CA . LEU A 1 102 ? -12.370 0.803 13.247 1.00 93.44 102 LEU A CA 1
ATOM 834 C C . LEU A 1 102 ? -13.156 0.414 14.506 1.00 93.44 102 LEU A C 1
ATOM 836 O O . LEU A 1 102 ? -13.625 -0.716 14.615 1.00 93.44 102 LEU A O 1
ATOM 840 N N . ASN A 1 103 ? -13.318 1.325 15.470 1.00 94.44 103 ASN A N 1
ATOM 841 C CA . ASN A 1 103 ? -14.182 1.082 16.618 1.00 94.44 103 ASN A CA 1
ATOM 842 C C . ASN A 1 103 ? -15.662 1.074 16.196 1.00 94.44 103 ASN A C 1
ATOM 844 O O . ASN A 1 103 ? -16.362 2.094 16.239 1.00 94.44 103 ASN A O 1
ATOM 848 N N . TYR A 1 104 ? -16.132 -0.106 15.789 1.00 94.62 104 TYR A N 1
ATOM 849 C CA . TYR A 1 104 ? -17.511 -0.342 15.372 1.00 94.62 104 TYR A CA 1
ATOM 850 C C . TYR A 1 104 ? -18.505 -0.120 16.517 1.00 94.62 104 TYR A C 1
ATOM 852 O O . TYR A 1 104 ? -19.602 0.356 16.259 1.00 94.62 104 TYR A O 1
ATOM 860 N N . GLY A 1 105 ? -18.127 -0.389 17.771 1.00 93.06 105 GLY A N 1
ATOM 861 C CA . GLY A 1 105 ? -19.005 -0.179 18.929 1.00 93.06 105 GLY A CA 1
ATOM 862 C C . GLY A 1 105 ? -19.272 1.297 19.232 1.00 93.06 105 GLY A C 1
ATOM 863 O O . GLY A 1 105 ? -20.373 1.656 19.636 1.00 93.06 105 GLY A O 1
ATOM 864 N N . GLN A 1 106 ? -18.287 2.168 18.999 1.00 94.31 106 GLN A N 1
ATOM 865 C CA . GLN A 1 106 ? -18.427 3.605 19.247 1.00 94.31 106 GLN A CA 1
ATOM 866 C C . GLN A 1 106 ? -19.057 4.351 18.068 1.00 94.31 106 GLN A C 1
ATOM 868 O O . GLN A 1 106 ? -19.848 5.274 18.261 1.00 94.31 106 GLN A O 1
ATOM 873 N N . SER A 1 107 ? -18.653 4.048 16.833 1.00 93.56 107 SER A N 1
ATOM 874 C CA . SER A 1 107 ? -19.118 4.789 15.654 1.00 93.56 107 SER A CA 1
ATOM 875 C C . SER A 1 107 ? -19.031 3.948 14.374 1.00 93.56 107 SER A C 1
ATOM 877 O O . SER A 1 107 ? -18.123 4.166 13.563 1.00 93.56 107 SER A O 1
ATOM 879 N N . PRO A 1 108 ? -20.019 3.068 14.105 1.00 93.12 108 PRO A N 1
ATOM 880 C CA . PRO A 1 108 ? -20.055 2.249 12.889 1.00 93.12 108 PRO A CA 1
ATOM 881 C C . PRO A 1 108 ? -19.940 3.080 11.604 1.00 93.12 108 PRO A C 1
ATOM 883 O O . PRO A 1 108 ? -19.228 2.712 10.672 1.00 93.12 108 PRO A O 1
ATOM 886 N N . LYS A 1 109 ? -20.586 4.257 11.576 1.00 94.19 109 LYS A N 1
ATOM 887 C CA . LYS A 1 109 ? -20.538 5.189 10.439 1.00 94.19 109 LYS A CA 1
ATOM 888 C C . LYS A 1 109 ? -19.120 5.689 10.154 1.00 94.19 109 LYS A C 1
ATOM 890 O O . LYS A 1 109 ? -18.734 5.769 8.992 1.00 94.19 109 LYS A O 1
ATOM 895 N N . LYS A 1 110 ? -18.341 6.024 11.191 1.00 93.69 110 LYS A N 1
ATOM 896 C CA . LYS A 1 110 ? -16.951 6.479 11.015 1.00 93.69 110 LYS A CA 1
ATOM 897 C C . LYS A 1 110 ? -16.092 5.342 10.470 1.00 93.69 110 LYS A C 1
ATOM 899 O O . LYS A 1 110 ? -15.423 5.544 9.462 1.00 93.69 110 LYS A O 1
ATOM 904 N N . ALA A 1 111 ? -16.184 4.152 11.068 1.00 93.81 111 ALA A N 1
ATOM 905 C CA . ALA A 1 111 ? -15.459 2.971 10.600 1.00 93.81 111 ALA A CA 1
ATOM 906 C C . ALA A 1 111 ? -15.770 2.657 9.125 1.00 93.81 111 ALA A C 1
ATOM 908 O O . ALA A 1 111 ? -14.856 2.440 8.332 1.00 93.81 111 ALA A O 1
ATOM 909 N N . PHE A 1 112 ? -17.046 2.726 8.727 1.00 93.06 112 PHE A N 1
ATOM 910 C CA . PHE A 1 112 ? -17.460 2.552 7.334 1.00 93.06 112 PHE A CA 1
ATOM 911 C C . PHE A 1 112 ? -16.820 3.586 6.394 1.00 93.06 112 PHE A C 1
ATOM 913 O O . PHE A 1 112 ? -16.253 3.211 5.369 1.00 93.06 112 PHE A O 1
ATOM 920 N N . ILE A 1 113 ? -16.856 4.876 6.750 1.00 94.56 113 ILE A N 1
ATOM 921 C CA . ILE A 1 113 ? -16.240 5.946 5.948 1.00 94.56 113 ILE A CA 1
ATOM 922 C C . ILE A 1 113 ? -14.732 5.712 5.788 1.00 94.56 113 ILE A C 1
ATOM 924 O O . ILE A 1 113 ? -14.222 5.834 4.675 1.00 94.56 113 ILE A O 1
ATOM 928 N N . TYR A 1 114 ? -14.029 5.328 6.860 1.00 92.44 114 TYR A N 1
ATOM 929 C CA . TYR A 1 114 ? -12.600 5.007 6.796 1.00 92.44 114 TYR A CA 1
ATOM 930 C C . TYR A 1 114 ? -12.313 3.856 5.831 1.00 92.44 114 TYR A C 1
ATOM 932 O O . TYR A 1 114 ? -11.439 3.985 4.976 1.00 92.44 114 TYR A O 1
ATOM 940 N N . VAL A 1 115 ? -13.068 2.757 5.916 1.00 91.88 115 VAL A N 1
ATOM 941 C CA . VAL A 1 115 ? -12.903 1.613 5.005 1.00 91.88 115 VAL A CA 1
ATOM 942 C C . VAL A 1 115 ? -13.138 2.035 3.553 1.00 91.88 115 VAL A C 1
ATOM 944 O O . VAL A 1 115 ? -12.321 1.724 2.689 1.00 91.88 115 VAL A O 1
ATOM 947 N N . MET A 1 116 ? -14.207 2.787 3.273 1.00 92.50 116 MET A N 1
ATOM 948 C CA . MET A 1 116 ? -14.500 3.268 1.918 1.00 92.50 116 MET A CA 1
ATOM 949 C C . MET A 1 116 ? -13.398 4.191 1.383 1.00 92.50 116 MET A C 1
ATOM 951 O O . MET A 1 116 ? -12.956 4.018 0.247 1.00 92.50 116 MET A O 1
ATOM 955 N N . ALA A 1 117 ? -12.898 5.119 2.202 1.00 93.06 117 ALA A N 1
ATOM 956 C CA . ALA A 1 117 ? -11.797 5.997 1.820 1.00 93.06 117 ALA A CA 1
ATOM 957 C C . ALA A 1 117 ? -10.513 5.204 1.525 1.00 93.06 117 ALA A C 1
ATOM 959 O O . ALA A 1 117 ? -9.852 5.446 0.516 1.00 93.06 117 ALA A O 1
ATOM 960 N N . ILE A 1 118 ? -10.175 4.211 2.351 1.00 91.12 118 ILE A N 1
ATOM 961 C CA . ILE A 1 118 ? -8.993 3.375 2.121 1.00 91.12 118 ILE A CA 1
ATOM 962 C C . ILE A 1 118 ? -9.143 2.587 0.814 1.00 91.12 118 ILE A C 1
ATOM 964 O O . ILE A 1 118 ? -8.268 2.660 -0.046 1.00 91.12 118 ILE A O 1
ATOM 968 N N . CYS A 1 119 ? -10.263 1.890 0.620 1.00 89.38 119 CYS A N 1
ATOM 969 C CA . CYS A 1 119 ? -10.465 1.008 -0.529 1.00 89.38 119 CYS A CA 1
ATOM 970 C C . CYS A 1 119 ? -10.569 1.749 -1.870 1.00 89.38 119 CYS A C 1
ATOM 972 O O . CYS A 1 119 ? -10.037 1.260 -2.868 1.00 89.38 119 CYS A O 1
ATOM 974 N N . PHE A 1 120 ? -11.252 2.897 -1.909 1.00 90.44 120 PHE A N 1
ATOM 975 C CA . PHE A 1 120 ? -11.571 3.595 -3.161 1.00 90.44 120 PHE A CA 1
ATOM 976 C C . PHE A 1 120 ? -10.710 4.829 -3.431 1.00 90.44 120 PHE A C 1
ATOM 978 O O . PHE A 1 120 ? -10.704 5.314 -4.560 1.00 90.44 120 PHE A O 1
ATOM 985 N N . ILE A 1 121 ? -9.968 5.326 -2.438 1.00 93.06 121 ILE A N 1
ATOM 986 C CA . ILE A 1 121 ? -9.106 6.504 -2.595 1.00 93.06 121 ILE A CA 1
ATOM 987 C C . ILE A 1 121 ? -7.652 6.120 -2.337 1.00 93.06 121 ILE A C 1
ATOM 989 O O . ILE A 1 121 ? -6.828 6.200 -3.247 1.00 93.06 121 ILE A O 1
ATOM 993 N N . VAL A 1 122 ? -7.325 5.637 -1.135 1.00 92.94 122 VAL A N 1
ATOM 994 C CA . VAL A 1 122 ? -5.926 5.356 -0.763 1.00 92.94 122 VAL A CA 1
ATOM 995 C C . VAL A 1 122 ? -5.339 4.226 -1.612 1.00 92.94 122 VAL A C 1
ATOM 997 O O . VAL A 1 122 ? -4.267 4.404 -2.189 1.00 92.94 122 VAL A O 1
ATOM 1000 N N . CYS A 1 123 ? -6.040 3.096 -1.760 1.00 92.88 123 CYS A N 1
ATOM 1001 C CA . CYS A 1 123 ? -5.548 1.966 -2.552 1.00 92.88 123 CYS A CA 1
ATOM 1002 C C . CYS A 1 123 ? -5.267 2.343 -4.019 1.00 92.88 123 CYS A C 1
ATOM 1004 O O . CYS A 1 123 ? -4.143 2.108 -4.474 1.00 92.88 123 CYS A O 1
ATOM 1006 N N . PRO A 1 124 ? -6.200 2.970 -4.767 1.00 93.88 124 PRO A N 1
ATOM 1007 C CA . PRO A 1 124 ? -5.924 3.409 -6.133 1.00 93.88 124 PRO A CA 1
ATOM 1008 C C . PRO A 1 124 ? -4.811 4.446 -6.239 1.00 93.88 124 PRO A C 1
ATOM 1010 O O . PRO A 1 124 ? -3.997 4.344 -7.158 1.00 93.88 124 PRO A O 1
ATOM 1013 N N . LEU A 1 125 ? -4.734 5.411 -5.317 1.00 95.88 125 LEU A N 1
ATOM 1014 C CA . LEU A 1 125 ? -3.690 6.438 -5.342 1.00 95.88 125 LEU A CA 1
ATOM 1015 C C . LEU A 1 125 ? -2.298 5.833 -5.153 1.00 95.88 125 LEU A C 1
ATOM 1017 O O . LEU A 1 125 ? -1.402 6.087 -5.959 1.00 95.88 125 LEU A O 1
ATOM 1021 N N . ILE A 1 126 ? -2.124 4.988 -4.138 1.00 95.38 126 ILE A N 1
ATOM 1022 C CA . ILE A 1 126 ? -0.830 4.364 -3.848 1.00 95.38 126 ILE A CA 1
ATOM 1023 C C . ILE A 1 126 ? -0.434 3.373 -4.941 1.00 95.38 126 ILE A C 1
ATOM 1025 O O . ILE A 1 126 ? 0.706 3.393 -5.405 1.00 95.38 126 ILE A O 1
ATOM 1029 N N . HIS A 1 127 ? -1.372 2.565 -5.439 1.00 95.62 127 HIS A N 1
ATOM 1030 C CA . HIS A 1 127 ? -1.092 1.665 -6.560 1.00 95.62 127 HIS A CA 1
ATOM 1031 C C . HIS A 1 127 ? -0.712 2.432 -7.833 1.00 95.62 127 HIS A C 1
ATOM 1033 O O . HIS A 1 127 ? 0.189 2.021 -8.566 1.00 95.62 127 HIS A O 1
ATOM 1039 N N . SER A 1 128 ? -1.355 3.578 -8.081 1.00 96.50 128 SER A N 1
ATOM 1040 C CA . SER A 1 128 ? -1.009 4.463 -9.198 1.00 96.50 128 SER A CA 1
ATOM 1041 C C . SER A 1 128 ? 0.383 5.062 -9.032 1.00 96.50 128 SER A C 1
ATOM 1043 O O . SER A 1 128 ? 1.158 5.065 -9.986 1.00 96.50 128 SER A O 1
ATOM 1045 N N . PHE A 1 129 ? 0.742 5.503 -7.825 1.00 96.88 129 PHE A N 1
ATOM 1046 C CA . PHE A 1 129 ? 2.089 5.982 -7.521 1.00 96.88 129 PHE A CA 1
ATOM 1047 C C . PHE A 1 129 ? 3.151 4.917 -7.831 1.00 96.88 129 PHE A C 1
ATOM 1049 O O . PHE A 1 129 ? 4.091 5.181 -8.583 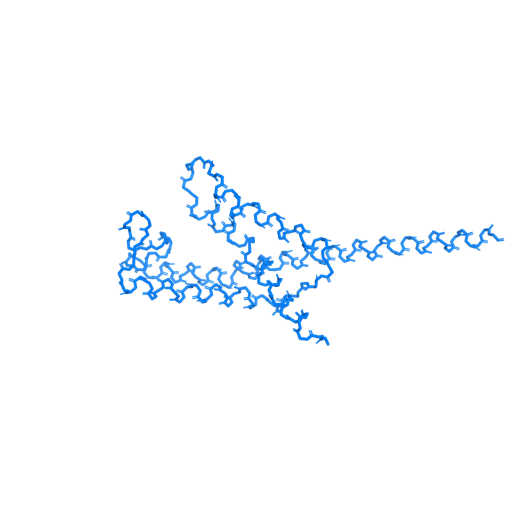1.00 96.88 129 PHE A O 1
ATOM 1056 N N . VAL A 1 130 ? 2.966 3.683 -7.354 1.00 97.00 130 VAL A N 1
ATOM 1057 C CA . VAL A 1 130 ? 3.910 2.590 -7.635 1.00 97.00 130 VAL A CA 1
ATOM 1058 C C . VAL A 1 130 ? 3.939 2.230 -9.124 1.00 97.00 130 VAL A C 1
ATOM 1060 O O . VAL A 1 130 ? 5.004 1.963 -9.686 1.00 97.00 130 VAL A O 1
ATOM 1063 N N . PHE A 1 131 ? 2.795 2.290 -9.811 1.00 97.44 131 PHE A N 1
ATOM 1064 C CA . PHE A 1 131 ? 2.751 2.155 -11.264 1.00 97.44 131 PHE A CA 1
ATOM 1065 C C . PHE A 1 131 ? 3.607 3.221 -11.963 1.00 97.44 131 PHE A C 1
ATOM 1067 O O . PHE A 1 131 ? 4.356 2.879 -12.881 1.00 97.44 131 PHE A O 1
ATOM 1074 N N . PHE A 1 132 ? 3.557 4.483 -11.532 1.00 97.69 132 PHE A N 1
ATOM 1075 C CA . PHE A 1 132 ? 4.402 5.536 -12.097 1.00 97.69 132 PHE A CA 1
ATOM 1076 C C . PHE A 1 132 ? 5.892 5.304 -11.825 1.00 97.69 132 PHE A C 1
ATOM 1078 O O . PHE A 1 132 ? 6.687 5.489 -12.746 1.00 97.69 132 PHE A O 1
ATOM 1085 N N . LEU A 1 133 ? 6.275 4.801 -10.647 1.00 97.38 133 LEU A N 1
ATOM 1086 C CA . LEU A 1 133 ? 7.662 4.390 -10.375 1.00 97.38 133 LEU A CA 1
ATOM 1087 C C . LEU A 1 133 ? 8.124 3.279 -11.329 1.00 97.38 133 LEU A C 1
ATOM 1089 O O . LEU A 1 133 ? 9.193 3.370 -11.935 1.00 97.38 133 LEU A O 1
ATOM 1093 N N . TYR A 1 134 ? 7.283 2.265 -11.548 1.00 97.50 134 TYR A N 1
ATOM 1094 C CA . TYR A 1 134 ? 7.540 1.223 -12.543 1.00 97.50 134 TYR A CA 1
ATOM 1095 C C . TYR A 1 134 ? 7.708 1.807 -13.957 1.00 97.50 134 TYR A C 1
ATOM 1097 O O . TYR A 1 134 ? 8.636 1.439 -14.686 1.00 97.50 134 TYR A O 1
ATOM 1105 N N . ARG A 1 135 ? 6.831 2.733 -14.368 1.00 97.81 135 ARG A N 1
ATOM 1106 C CA . ARG A 1 135 ? 6.916 3.390 -15.683 1.00 97.81 135 ARG A CA 1
ATOM 1107 C C . ARG A 1 135 ? 8.187 4.219 -15.819 1.00 97.81 135 ARG A C 1
ATOM 1109 O O . ARG A 1 135 ? 8.811 4.167 -16.877 1.00 97.81 135 ARG A O 1
ATOM 1116 N N . PHE A 1 136 ? 8.585 4.912 -14.760 1.00 97.56 136 PHE A N 1
ATOM 1117 C CA . PHE A 1 136 ? 9.817 5.686 -14.706 1.00 97.56 136 PHE A CA 1
ATOM 1118 C C . PHE A 1 136 ? 11.056 4.796 -14.863 1.00 97.56 136 PHE A C 1
ATOM 1120 O O . PHE A 1 136 ? 11.891 5.059 -15.725 1.00 97.56 136 PHE A O 1
ATOM 1127 N N . ARG A 1 137 ? 11.124 3.661 -14.153 1.00 96.25 137 ARG A N 1
ATOM 1128 C CA . ARG A 1 137 ? 12.181 2.651 -14.352 1.00 96.25 137 ARG A CA 1
ATOM 1129 C C . ARG A 1 137 ? 12.264 2.183 -15.806 1.00 96.25 137 ARG A C 1
ATOM 1131 O O . ARG A 1 137 ? 13.345 2.119 -16.388 1.00 96.25 137 ARG A O 1
ATOM 1138 N N . VAL A 1 138 ? 11.122 1.835 -16.405 1.00 97.12 138 VAL A N 1
ATOM 1139 C CA . VAL A 1 138 ? 11.067 1.380 -17.805 1.00 97.12 138 VAL A CA 1
ATOM 1140 C C . VAL A 1 138 ? 11.515 2.481 -18.766 1.00 97.12 138 VAL A C 1
ATOM 1142 O O . VAL A 1 138 ? 12.182 2.185 -19.757 1.00 97.12 138 VAL A O 1
ATOM 1145 N N . PHE A 1 139 ? 11.163 3.735 -18.483 1.00 97.38 139 PHE A N 1
ATOM 1146 C CA . PHE A 1 139 ? 11.624 4.888 -19.245 1.00 97.38 139 PHE A CA 1
ATOM 1147 C C . PHE A 1 139 ? 13.151 5.023 -19.188 1.00 97.38 139 PHE A C 1
ATOM 1149 O O . PHE A 1 139 ? 13.772 5.043 -20.249 1.00 97.38 139 PHE A O 1
ATOM 1156 N N . ILE A 1 140 ? 13.752 5.005 -17.991 1.00 96.81 140 ILE A N 1
ATOM 1157 C CA . ILE A 1 140 ? 15.214 5.072 -17.812 1.00 96.81 140 ILE A CA 1
ATOM 1158 C C . ILE A 1 140 ? 15.904 3.962 -18.603 1.00 96.81 140 ILE A C 1
ATOM 1160 O O . ILE A 1 140 ? 16.802 4.233 -19.395 1.00 96.81 140 ILE A O 1
ATOM 1164 N N . HIS A 1 141 ? 15.450 2.715 -18.451 1.00 95.81 141 HIS A N 1
ATOM 1165 C CA . HIS A 1 141 ? 16.039 1.587 -19.170 1.00 95.81 141 HIS A CA 1
ATOM 1166 C C . HIS A 1 141 ? 16.001 1.800 -20.689 1.00 95.81 141 HIS A C 1
ATOM 1168 O O . HIS A 1 141 ? 16.992 1.584 -21.379 1.00 95.81 141 HIS A O 1
ATOM 1174 N N . ARG A 1 142 ? 14.856 2.226 -21.238 1.00 96.56 142 ARG A N 1
ATOM 1175 C CA . ARG A 1 142 ? 14.718 2.478 -22.683 1.00 96.56 142 ARG A CA 1
ATOM 1176 C C . ARG A 1 142 ? 15.611 3.619 -23.155 1.00 96.56 142 ARG A C 1
ATOM 1178 O O . ARG A 1 142 ? 16.164 3.524 -24.250 1.00 96.56 142 ARG A O 1
ATOM 1185 N N . TYR A 1 143 ? 15.726 4.672 -22.353 1.00 97.50 143 TYR A N 1
ATOM 1186 C CA . TYR A 1 143 ? 16.584 5.811 -22.641 1.00 97.50 143 TYR A CA 1
ATOM 1187 C C . TYR A 1 143 ? 18.050 5.375 -22.739 1.00 97.50 143 TYR A C 1
ATOM 1189 O O . TYR A 1 143 ? 18.659 5.564 -23.790 1.00 97.50 143 TYR A O 1
ATOM 1197 N N . LEU A 1 144 ? 18.566 4.688 -21.714 1.00 96.88 144 LEU A N 1
ATOM 1198 C CA . LEU A 1 144 ? 19.951 4.206 -21.669 1.00 96.88 144 LEU A CA 1
ATOM 1199 C C . LEU A 1 144 ? 20.267 3.259 -22.833 1.00 96.88 144 LEU A C 1
ATOM 1201 O O . LEU A 1 144 ? 21.178 3.520 -23.606 1.00 96.88 144 LEU A O 1
ATOM 1205 N N . THR A 1 145 ? 19.425 2.249 -23.078 1.00 97.00 145 THR A N 1
ATOM 1206 C CA . THR A 1 145 ? 19.625 1.330 -24.214 1.00 97.00 145 THR A CA 1
ATOM 1207 C C . THR A 1 145 ? 19.608 2.043 -25.573 1.00 97.00 145 THR A C 1
ATOM 1209 O O . THR A 1 145 ? 20.219 1.576 -26.534 1.00 97.00 145 THR A O 1
ATOM 1212 N N . THR A 1 146 ? 18.869 3.149 -25.701 1.00 97.25 146 THR A N 1
ATOM 1213 C CA . THR A 1 146 ? 18.851 3.936 -26.942 1.00 97.25 146 THR A CA 1
ATOM 1214 C C . THR A 1 146 ? 20.141 4.733 -27.111 1.00 97.25 146 THR A C 1
ATOM 1216 O O . THR A 1 146 ? 20.622 4.841 -28.237 1.00 97.25 146 THR A O 1
ATOM 1219 N N . MET A 1 147 ? 20.701 5.269 -26.023 1.00 96.25 147 MET A N 1
ATOM 1220 C CA . MET A 1 147 ? 21.992 5.965 -26.034 1.00 96.25 147 MET A CA 1
ATOM 1221 C C . MET A 1 147 ? 23.129 5.011 -26.407 1.00 96.25 147 MET A C 1
ATOM 1223 O O . MET A 1 147 ? 23.809 5.273 -27.396 1.00 96.25 147 MET A O 1
ATOM 1227 N N . ASP A 1 148 ? 23.223 3.848 -25.757 1.00 96.62 148 ASP A N 1
ATOM 1228 C CA . ASP A 1 148 ? 24.268 2.848 -26.036 1.00 96.62 148 ASP A CA 1
ATOM 1229 C C . ASP A 1 148 ? 24.285 2.430 -27.518 1.00 96.62 148 ASP A C 1
ATOM 1231 O O . ASP A 1 148 ? 25.330 2.316 -28.159 1.00 96.62 148 ASP A O 1
ATOM 1235 N N . LYS A 1 149 ? 23.096 2.235 -28.108 1.00 95.62 149 LYS A N 1
ATOM 1236 C CA . LYS A 1 149 ? 22.966 1.904 -29.535 1.00 95.62 149 LYS A CA 1
ATOM 1237 C C . LYS A 1 149 ? 23.438 3.035 -30.441 1.00 95.62 149 LYS A C 1
ATOM 1239 O O . LYS A 1 149 ? 24.013 2.759 -31.488 1.00 95.62 149 LYS A O 1
ATOM 1244 N N . ARG A 1 150 ? 23.161 4.294 -30.085 1.00 94.75 150 ARG A N 1
ATOM 1245 C CA . ARG A 1 150 ? 23.601 5.453 -30.875 1.00 94.75 150 ARG A CA 1
ATOM 1246 C C . ARG A 1 150 ? 25.119 5.584 -30.846 1.00 94.75 150 ARG A C 1
ATOM 1248 O O . ARG A 1 150 ? 25.702 5.777 -31.906 1.00 94.75 150 ARG A O 1
ATOM 1255 N N . GLU A 1 151 ? 25.738 5.415 -29.682 1.00 94.44 151 GLU A N 1
ATOM 1256 C CA . GLU A 1 151 ? 27.198 5.441 -29.534 1.00 94.44 151 GLU A CA 1
ATOM 1257 C C . GLU A 1 151 ? 27.870 4.329 -30.351 1.00 94.44 151 GLU A C 1
ATOM 1259 O O . GLU A 1 151 ? 28.785 4.599 -31.128 1.00 94.44 151 GLU A O 1
ATOM 1264 N N . ALA A 1 152 ? 27.347 3.100 -30.286 1.00 93.69 152 ALA A N 1
ATOM 1265 C CA . ALA A 1 152 ? 27.861 1.980 -31.077 1.00 93.69 152 ALA A CA 1
ATOM 1266 C C . ALA A 1 152 ? 27.764 2.214 -32.600 1.00 93.69 152 ALA A C 1
ATOM 1268 O O . ALA A 1 152 ? 28.643 1.793 -33.352 1.00 93.69 152 ALA A O 1
ATOM 1269 N N . LEU A 1 153 ? 26.708 2.892 -33.070 1.00 93.94 153 LEU A N 1
ATOM 1270 C CA . LEU A 1 153 ? 26.533 3.234 -34.487 1.00 93.94 153 LEU A CA 1
ATOM 1271 C C . LEU A 1 153 ? 27.475 4.343 -34.966 1.00 93.94 153 LEU A C 1
ATOM 1273 O O . LEU A 1 153 ? 27.819 4.364 -36.145 1.00 93.94 153 LEU A O 1
ATOM 1277 N N . VAL A 1 154 ? 27.853 5.280 -34.093 1.00 92.69 154 VAL A N 1
ATOM 1278 C CA . VAL A 1 154 ? 28.866 6.299 -34.410 1.00 92.69 154 VAL A CA 1
ATOM 1279 C C . VAL A 1 154 ? 30.235 5.628 -34.513 1.00 92.69 154 VAL A C 1
ATOM 1281 O O . VAL A 1 154 ? 30.859 5.696 -35.564 1.00 92.69 154 VAL A O 1
ATOM 1284 N N . HIS A 1 155 ? 30.620 4.837 -33.506 1.00 89.81 155 H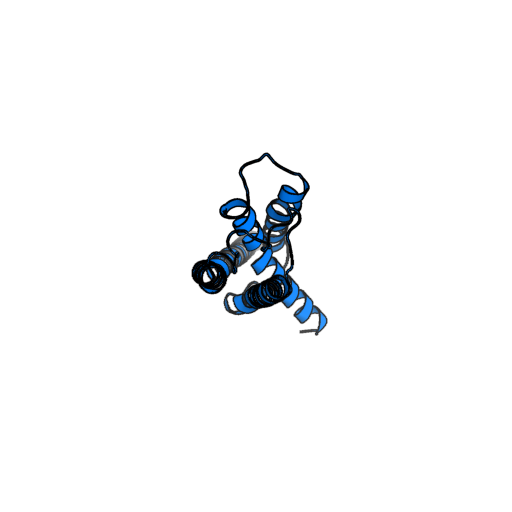IS A N 1
ATOM 1285 C CA . HIS A 1 155 ? 31.907 4.130 -33.491 1.00 89.81 155 HIS A CA 1
ATOM 1286 C C . HIS A 1 155 ? 32.112 3.173 -34.674 1.00 89.81 155 HIS A C 1
ATOM 1288 O O . HIS A 1 155 ? 33.222 3.035 -35.174 1.00 89.81 155 HIS A O 1
ATOM 1294 N N . ASN A 1 156 ? 31.054 2.502 -35.141 1.00 86.44 156 ASN A N 1
ATOM 1295 C CA . ASN A 1 156 ? 31.130 1.636 -36.322 1.00 86.44 156 ASN A CA 1
ATOM 1296 C C . ASN A 1 156 ? 31.150 2.399 -37.655 1.00 86.44 156 ASN A C 1
ATOM 1298 O O . ASN A 1 156 ? 31.488 1.791 -38.662 1.00 86.44 156 ASN A O 1
ATOM 1302 N N . ARG A 1 157 ? 30.744 3.676 -37.694 1.00 83.56 157 ARG A N 1
ATOM 1303 C CA . ARG A 1 157 ? 30.855 4.516 -38.899 1.00 83.56 157 ARG A CA 1
ATOM 1304 C C . ARG A 1 157 ? 32.243 5.121 -39.071 1.00 83.56 157 ARG A C 1
ATOM 1306 O O . ARG A 1 157 ? 32.624 5.401 -40.200 1.00 83.56 157 ARG A O 1
ATOM 1313 N N . ASP A 1 158 ? 32.962 5.305 -37.969 1.00 81.06 158 ASP A N 1
ATOM 1314 C CA . ASP A 1 158 ? 34.311 5.876 -37.953 1.00 81.06 158 ASP A CA 1
ATOM 1315 C C . ASP A 1 158 ? 35.418 4.811 -38.144 1.00 81.06 158 ASP A C 1
ATOM 1317 O O . ASP A 1 158 ? 36.605 5.137 -38.107 1.00 81.06 158 ASP A O 1
ATOM 1321 N N . LYS A 1 159 ? 35.036 3.540 -38.337 1.00 69.25 159 LYS A N 1
ATOM 1322 C CA . LYS A 1 159 ? 35.907 2.402 -38.674 1.00 69.25 159 LYS A CA 1
ATOM 1323 C C . LYS A 1 159 ? 35.731 1.992 -40.127 1.00 69.25 159 LYS A C 1
ATOM 1325 O O . LYS A 1 159 ? 36.756 1.614 -40.734 1.00 69.25 159 LYS A O 1
#

Radius of gyration: 21.08 Å; Cα contacts (8 Å, |Δi|>4): 120; chains: 1; bounding box: 56×31×65 Å

pLDDT: mean 93.23, std 5.02, range [59.59, 97.81]